Protein AF-A0A960IVS3-F1 (afdb_monomer)

Sequence (68 aa):
FGRLLVDALSRAQRDGLMSGPVLATILRTRLLDESLNDLAAEQDVTPQLLCHRRWRAEVRLRDLPLAG

Structure (mmCIF, N/CA/C/O backbone):
data_AF-A0A960IVS3-F1
#
_entry.id   AF-A0A960IVS3-F1
#
loop_
_atom_site.group_PDB
_atom_site.id
_atom_site.type_symbol
_atom_site.label_atom_id
_atom_site.label_alt_id
_atom_site.label_comp_id
_atom_site.label_asym_id
_atom_site.label_entity_id
_atom_site.label_seq_id
_atom_site.pdbx_PDB_ins_code
_atom_site.Cartn_x
_atom_site.Cartn_y
_atom_site.Cartn_z
_atom_site.occupancy
_atom_site.B_iso_or_equiv
_atom_site.auth_seq_id
_atom_site.auth_comp_id
_atom_site.auth_asym_id
_atom_site.auth_atom_id
_atom_site.pdbx_PDB_model_num
ATOM 1 N N . PHE A 1 1 ? 1.425 9.515 -15.648 1.00 53.97 1 PHE A N 1
ATOM 2 C CA . PHE A 1 1 ? 2.345 8.897 -14.669 1.00 53.97 1 PHE A CA 1
ATOM 3 C C . PHE A 1 1 ? 1.755 7.697 -13.911 1.00 53.97 1 PHE A C 1
ATOM 5 O O . PHE A 1 1 ? 2.505 6.769 -13.658 1.00 53.97 1 PHE A O 1
ATOM 12 N N . GLY A 1 2 ? 0.447 7.634 -13.604 1.00 60.97 2 GLY A N 1
ATOM 13 C CA . GLY A 1 2 ? -0.126 6.528 -12.804 1.00 60.97 2 GLY A CA 1
ATOM 14 C C . GLY A 1 2 ? -0.172 5.134 -13.459 1.00 60.97 2 GLY A C 1
ATOM 15 O O . GLY A 1 2 ? 0.078 4.149 -12.777 1.00 60.97 2 GLY A O 1
ATOM 16 N N . ARG A 1 3 ? -0.431 5.021 -14.773 1.00 66.38 3 ARG A N 1
ATOM 17 C CA . ARG A 1 3 ? -0.584 3.711 -15.455 1.00 66.38 3 ARG A CA 1
ATOM 18 C C . ARG A 1 3 ? 0.673 2.835 -15.401 1.00 66.38 3 ARG A C 1
ATOM 20 O O . ARG A 1 3 ? 0.588 1.683 -15.007 1.00 66.38 3 ARG A O 1
ATOM 27 N N . LEU A 1 4 ? 1.837 3.417 -15.701 1.00 71.56 4 LEU A N 1
ATOM 28 C CA . LEU A 1 4 ? 3.125 2.710 -15.662 1.00 71.56 4 LEU A CA 1
ATOM 29 C C . LEU A 1 4 ? 3.470 2.210 -14.252 1.00 71.56 4 LEU A C 1
ATOM 31 O O . LEU A 1 4 ? 4.046 1.137 -14.101 1.00 71.56 4 LEU A O 1
ATOM 35 N N . LEU A 1 5 ? 3.084 2.967 -13.219 1.00 72.00 5 LEU A N 1
ATOM 36 C CA . LEU A 1 5 ? 3.272 2.561 -11.830 1.00 72.00 5 LEU A CA 1
ATOM 37 C C . LEU A 1 5 ? 2.367 1.375 -11.471 1.00 72.00 5 LEU A C 1
A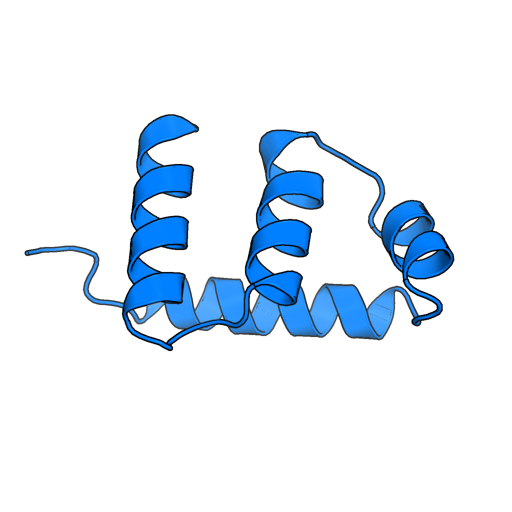TOM 39 O O . LEU A 1 5 ? 2.846 0.414 -10.881 1.00 72.00 5 LEU A O 1
ATOM 43 N N . VAL A 1 6 ? 1.088 1.408 -11.859 1.00 76.00 6 VAL A N 1
ATOM 44 C CA . VAL A 1 6 ? 0.142 0.300 -11.624 1.00 76.00 6 VAL A CA 1
ATOM 45 C C . VAL A 1 6 ? 0.599 -0.981 -12.323 1.00 76.00 6 VAL A C 1
ATOM 47 O O . VAL A 1 6 ? 0.555 -2.051 -11.715 1.00 76.00 6 VAL A O 1
ATOM 50 N N . ASP A 1 7 ? 1.081 -0.884 -13.562 1.00 79.25 7 ASP A N 1
ATOM 51 C CA . ASP A 1 7 ? 1.548 -2.044 -14.326 1.00 79.25 7 ASP A CA 1
ATOM 52 C C . ASP A 1 7 ? 2.822 -2.650 -13.719 1.00 79.25 7 ASP A C 1
ATOM 54 O O . ASP A 1 7 ? 2.901 -3.868 -13.536 1.00 79.25 7 ASP A O 1
ATOM 58 N N . ALA A 1 8 ? 3.792 -1.813 -13.326 1.00 74.38 8 ALA A N 1
ATOM 59 C CA . ALA A 1 8 ? 5.011 -2.253 -12.645 1.00 74.38 8 ALA A CA 1
ATOM 60 C C . ALA A 1 8 ? 4.707 -2.925 -11.297 1.00 74.38 8 ALA A C 1
ATOM 62 O O . ALA A 1 8 ? 5.242 -3.988 -10.986 1.00 74.38 8 ALA A O 1
ATOM 63 N N . LEU A 1 9 ? 3.794 -2.340 -10.523 1.00 78.31 9 LEU A N 1
ATOM 64 C CA . LEU A 1 9 ? 3.335 -2.875 -9.247 1.00 78.31 9 LEU A CA 1
ATOM 65 C C . LEU A 1 9 ? 2.600 -4.218 -9.406 1.00 78.31 9 LEU A C 1
ATOM 67 O O . LEU A 1 9 ? 2.869 -5.169 -8.671 1.00 78.31 9 LEU A O 1
ATOM 71 N N . SER A 1 10 ? 1.721 -4.325 -10.403 1.00 79.69 10 SER A N 1
ATOM 72 C CA . SER A 1 10 ? 0.991 -5.560 -10.717 1.00 79.69 10 SER A CA 1
ATOM 73 C C . SER A 1 10 ? 1.925 -6.664 -11.219 1.00 79.69 10 SER A C 1
ATOM 75 O O . SER A 1 10 ? 1.712 -7.845 -10.942 1.00 79.69 10 SER A O 1
ATOM 77 N N . ARG A 1 11 ? 2.984 -6.309 -11.957 1.00 81.69 11 ARG A N 1
ATOM 78 C CA . ARG A 1 11 ? 4.031 -7.253 -12.370 1.00 81.69 11 ARG A CA 1
ATOM 79 C C . ARG A 1 11 ? 4.855 -7.724 -11.171 1.00 81.69 11 ARG A C 1
ATOM 81 O O . ARG A 1 11 ? 4.965 -8.924 -10.968 1.00 81.69 11 ARG A O 1
ATOM 88 N N . ALA A 1 12 ? 5.291 -6.810 -10.306 1.00 77.50 12 ALA A N 1
ATOM 89 C CA . ALA A 1 12 ? 6.016 -7.149 -9.082 1.00 77.50 12 ALA A CA 1
ATOM 90 C C . ALA A 1 12 ? 5.202 -8.045 -8.126 1.00 77.50 12 ALA A C 1
ATOM 92 O O . ALA A 1 12 ? 5.769 -8.911 -7.463 1.00 77.50 12 ALA A O 1
ATOM 93 N N . GLN A 1 13 ? 3.876 -7.882 -8.067 1.00 83.19 13 GLN A N 1
ATOM 94 C CA . GLN A 1 13 ? 3.007 -8.805 -7.334 1.00 83.19 13 GLN A CA 1
ATOM 95 C C . GLN A 1 13 ? 2.979 -10.201 -7.980 1.00 83.19 13 GLN A C 1
ATOM 97 O O . GLN A 1 13 ? 3.117 -11.197 -7.272 1.00 83.19 13 GLN A O 1
ATOM 102 N N . ARG A 1 14 ? 2.811 -10.288 -9.309 1.00 83.06 14 ARG A N 1
ATOM 103 C CA . ARG A 1 14 ? 2.808 -11.569 -10.045 1.00 83.06 14 ARG A CA 1
ATOM 104 C C . ARG A 1 14 ? 4.131 -12.320 -9.918 1.00 83.06 14 ARG A C 1
ATOM 106 O O . ARG A 1 14 ? 4.114 -13.536 -9.773 1.00 83.06 14 ARG A O 1
ATOM 113 N N . ASP A 1 15 ? 5.239 -11.591 -9.893 1.00 83.12 15 ASP A N 1
ATOM 114 C CA . ASP A 1 15 ? 6.585 -12.144 -9.733 1.00 83.12 15 ASP A CA 1
ATOM 115 C C . ASP A 1 15 ? 6.899 -12.510 -8.263 1.00 83.12 15 ASP A C 1
ATOM 117 O O . ASP A 1 15 ? 8.006 -12.937 -7.941 1.00 83.12 15 ASP A O 1
ATOM 121 N N . GLY A 1 16 ? 5.936 -12.342 -7.344 1.00 81.19 16 GLY A N 1
ATOM 122 C CA . GLY A 1 16 ? 6.065 -12.708 -5.929 1.00 81.19 16 GLY A CA 1
ATOM 123 C C . GLY A 1 16 ? 6.913 -11.745 -5.092 1.00 81.19 16 GLY A C 1
ATOM 124 O O . GLY A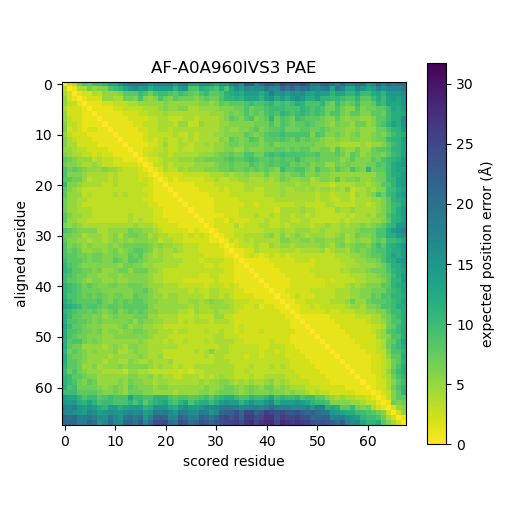 1 16 ? 7.219 -12.033 -3.936 1.00 81.19 16 GLY A O 1
ATOM 125 N N . LEU A 1 17 ? 7.278 -10.583 -5.638 1.00 79.62 17 LEU A N 1
ATOM 126 C CA . LEU A 1 17 ? 8.164 -9.606 -4.992 1.00 79.62 17 LEU A CA 1
ATOM 127 C C . LEU A 1 17 ? 7.442 -8.749 -3.942 1.00 79.62 17 LEU A C 1
ATOM 129 O O . LEU A 1 17 ? 8.076 -8.147 -3.067 1.00 79.62 17 LEU A O 1
ATOM 133 N N . MET A 1 18 ? 6.110 -8.705 -4.000 1.00 8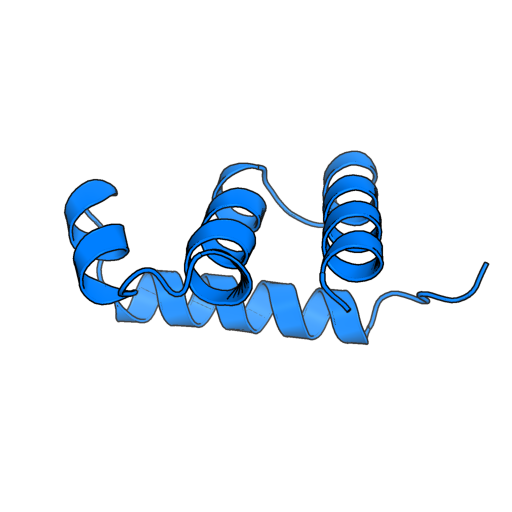1.06 18 MET A N 1
ATOM 134 C CA . MET A 1 18 ? 5.260 -8.100 -2.978 1.00 81.06 18 MET A CA 1
ATOM 135 C C . MET A 1 18 ? 3.937 -8.848 -2.822 1.00 81.06 18 MET A C 1
ATOM 137 O O . MET A 1 18 ? 3.425 -9.450 -3.763 1.00 81.06 18 MET A O 1
ATOM 141 N N . SER A 1 19 ? 3.352 -8.770 -1.628 1.00 81.69 19 SER A N 1
ATOM 142 C CA . SER A 1 19 ? 2.033 -9.337 -1.360 1.00 81.69 19 SER A CA 1
ATOM 143 C C . SER A 1 19 ? 0.910 -8.394 -1.808 1.00 81.69 19 SER A C 1
ATOM 145 O O . SER A 1 19 ? 1.077 -7.173 -1.831 1.00 81.69 19 SER A O 1
ATOM 147 N N . GLY A 1 20 ? -0.264 -8.955 -2.112 1.00 81.88 20 GLY A N 1
ATOM 148 C CA . GLY A 1 20 ? -1.464 -8.187 -2.477 1.00 81.88 20 GLY A CA 1
ATOM 149 C C . GLY A 1 20 ? -1.844 -7.075 -1.480 1.00 81.88 20 GLY A C 1
ATOM 150 O O . GLY A 1 20 ? -2.137 -5.965 -1.917 1.00 81.88 20 GLY A O 1
ATOM 151 N N . PRO A 1 21 ? -1.764 -7.294 -0.152 1.00 82.44 21 PRO A N 1
ATOM 152 C CA . PRO A 1 21 ? -2.012 -6.233 0.827 1.00 82.44 21 PRO A CA 1
ATOM 153 C C . PRO A 1 21 ? -1.034 -5.057 0.717 1.00 82.44 21 PRO A C 1
ATOM 155 O O . PRO A 1 21 ? -1.433 -3.904 0.832 1.00 82.44 21 PRO A O 1
ATOM 158 N N . VAL A 1 22 ? 0.246 -5.329 0.448 1.00 82.62 22 VAL A N 1
ATOM 159 C CA . VAL A 1 22 ? 1.271 -4.286 0.281 1.00 82.62 22 VAL A CA 1
ATOM 160 C C . VAL A 1 22 ? 1.039 -3.493 -1.005 1.00 82.62 22 VAL A C 1
ATOM 162 O O . VAL A 1 22 ? 1.151 -2.267 -0.994 1.00 82.62 22 VAL A O 1
ATOM 165 N N . LEU A 1 23 ? 0.657 -4.179 -2.086 1.00 84.12 23 LEU A N 1
ATOM 166 C CA . LEU A 1 23 ? 0.225 -3.544 -3.328 1.00 84.12 23 LEU A CA 1
ATOM 167 C C . LEU A 1 23 ? -0.953 -2.591 -3.073 1.00 84.12 23 LEU A C 1
ATOM 169 O O . LEU A 1 23 ? -0.888 -1.422 -3.447 1.00 84.12 23 LEU A O 1
ATOM 173 N N . ALA A 1 24 ? -1.993 -3.066 -2.384 1.00 84.94 24 ALA A N 1
ATOM 174 C CA . ALA A 1 24 ? -3.166 -2.263 -2.051 1.00 84.94 24 ALA A CA 1
ATOM 175 C C . ALA A 1 24 ? -2.799 -1.020 -1.222 1.00 84.94 24 ALA A C 1
ATOM 177 O O . ALA A 1 24 ? -3.266 0.074 -1.530 1.00 84.94 24 ALA A O 1
ATOM 178 N N . THR A 1 25 ? -1.905 -1.150 -0.235 1.00 87.19 25 THR A N 1
ATOM 179 C CA . THR A 1 25 ? -1.398 -0.006 0.542 1.00 87.19 25 THR A CA 1
ATOM 180 C C . THR A 1 25 ? -0.703 1.034 -0.339 1.00 87.19 25 THR A C 1
ATOM 182 O O . THR A 1 25 ? -0.918 2.232 -0.152 1.00 87.19 25 THR A O 1
ATOM 185 N N . ILE A 1 26 ? 0.119 0.618 -1.308 1.00 84.31 26 ILE A N 1
ATOM 186 C CA . ILE A 1 26 ? 0.783 1.561 -2.221 1.00 84.31 26 ILE A CA 1
ATOM 187 C C . ILE A 1 26 ? -0.247 2.256 -3.108 1.00 84.31 26 ILE A C 1
ATOM 189 O O . ILE A 1 26 ? -0.227 3.479 -3.199 1.00 84.31 26 ILE A O 1
ATOM 193 N N . LEU A 1 27 ? -1.162 1.509 -3.729 1.00 84.88 27 LEU A N 1
ATOM 194 C CA . LEU A 1 27 ? -2.178 2.082 -4.615 1.00 84.88 27 LEU A CA 1
ATOM 195 C C . LEU A 1 27 ? -3.049 3.103 -3.866 1.00 84.88 27 LEU A C 1
ATOM 197 O O . LEU A 1 27 ? -3.182 4.238 -4.321 1.00 84.88 27 LEU A O 1
ATOM 201 N N . ARG A 1 28 ? -3.560 2.746 -2.683 1.00 86.00 28 ARG A N 1
ATOM 202 C CA . ARG A 1 28 ? -4.418 3.626 -1.875 1.00 86.00 28 ARG A CA 1
ATOM 203 C C . ARG A 1 28 ? -3.677 4.877 -1.398 1.00 86.00 28 ARG A C 1
ATOM 205 O O . ARG A 1 28 ? -4.164 5.983 -1.579 1.00 86.00 28 ARG A O 1
ATOM 212 N N . THR A 1 29 ? -2.447 4.737 -0.900 1.00 85.19 29 THR A N 1
ATOM 213 C CA . THR A 1 29 ? -1.704 5.887 -0.342 1.00 85.19 29 THR A CA 1
ATOM 214 C C . THR A 1 29 ? -0.947 6.736 -1.370 1.00 85.19 29 THR A C 1
ATOM 216 O O . THR A 1 29 ? -0.531 7.839 -1.035 1.00 85.19 29 THR A O 1
ATOM 219 N N . ARG A 1 30 ? -0.694 6.247 -2.596 1.00 82.31 30 ARG A N 1
ATOM 220 C CA . ARG A 1 30 ? 0.038 7.001 -3.642 1.00 82.31 30 ARG A CA 1
ATOM 221 C C . ARG A 1 30 ? -0.808 7.426 -4.829 1.00 82.31 30 ARG A C 1
ATOM 223 O O . ARG A 1 30 ? -0.478 8.436 -5.442 1.00 82.31 30 ARG A O 1
ATOM 230 N N . LEU A 1 31 ? -1.816 6.642 -5.207 1.00 80.81 31 LEU A N 1
ATOM 231 C CA . LEU A 1 31 ? -2.665 6.955 -6.361 1.00 80.81 31 LEU A CA 1
ATOM 232 C C . LEU A 1 31 ? -3.999 7.559 -5.945 1.00 80.81 31 LEU A C 1
ATOM 234 O O . LEU A 1 31 ? -4.512 8.402 -6.672 1.00 80.81 31 LEU A O 1
ATOM 238 N N . LEU A 1 32 ? -4.545 7.126 -4.806 1.00 82.94 32 LEU A N 1
ATOM 239 C CA . LEU A 1 32 ? -5.809 7.641 -4.272 1.00 82.94 32 LEU A CA 1
ATOM 240 C C . LEU A 1 32 ? -5.609 8.705 -3.182 1.00 82.94 32 LEU A C 1
ATOM 242 O O . LEU A 1 32 ? -6.590 9.252 -2.697 1.00 82.94 32 LEU A O 1
ATOM 246 N N . ASP A 1 33 ? -4.351 8.996 -2.829 1.00 84.31 33 ASP A N 1
ATOM 247 C CA . ASP A 1 33 ? -3.951 9.957 -1.789 1.00 84.31 33 ASP A CA 1
ATOM 248 C C . ASP A 1 33 ? -4.652 9.720 -0.436 1.00 84.31 33 ASP A C 1
AT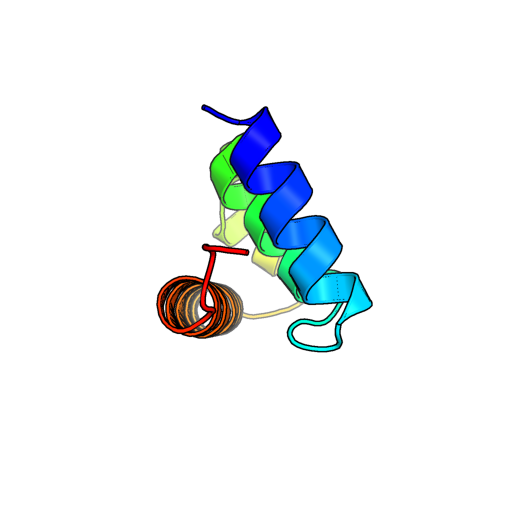OM 250 O O . ASP A 1 33 ? -4.879 10.636 0.351 1.00 84.31 33 ASP A O 1
ATOM 254 N N . GLU A 1 34 ? -5.010 8.462 -0.155 1.00 88.94 34 GLU A N 1
ATOM 255 C CA . GLU A 1 34 ? -5.657 8.101 1.099 1.00 88.94 34 GLU A CA 1
ATOM 256 C C . GLU A 1 34 ? -4.692 8.254 2.279 1.00 88.94 34 GLU A C 1
ATOM 258 O O . GLU A 1 34 ? -3.506 7.897 2.216 1.00 88.94 34 GLU A O 1
ATOM 263 N N . SER A 1 35 ? -5.239 8.736 3.395 1.00 88.81 35 SER A N 1
ATOM 264 C CA . SER A 1 35 ? -4.527 8.882 4.660 1.00 88.81 35 SER A CA 1
ATOM 265 C C . SER A 1 35 ? -3.982 7.539 5.139 1.00 88.81 35 SER A C 1
ATOM 267 O O . SER A 1 35 ? -4.696 6.550 5.307 1.00 88.81 35 SER A O 1
ATOM 269 N N . LEU A 1 36 ? -2.685 7.529 5.435 1.00 87.00 36 LEU A N 1
ATOM 270 C CA . LEU A 1 36 ? -1.990 6.361 5.971 1.00 87.00 36 LEU A CA 1
ATOM 271 C C . LEU A 1 36 ? -2.502 5.988 7.374 1.00 87.00 36 LEU A C 1
ATOM 273 O O . LEU A 1 36 ? -2.454 4.818 7.744 1.00 87.00 36 LEU A O 1
ATOM 277 N N . ASN A 1 37 ? -3.008 6.969 8.131 1.00 88.12 37 ASN A N 1
ATOM 278 C CA . ASN A 1 37 ? -3.613 6.747 9.445 1.00 88.12 37 ASN A CA 1
ATOM 279 C C . ASN A 1 37 ? -4.986 6.082 9.328 1.00 88.12 37 ASN A C 1
ATOM 281 O O . ASN A 1 37 ? -5.267 5.144 10.068 1.00 88.12 37 ASN A O 1
ATOM 285 N N . ASP A 1 38 ? -5.804 6.522 8.374 1.00 89.44 38 ASP A N 1
ATOM 286 C CA . ASP A 1 38 ? -7.149 5.973 8.178 1.00 89.44 38 ASP A CA 1
ATOM 287 C C . ASP A 1 38 ? -7.043 4.535 7.664 1.00 89.44 38 ASP A C 1
ATOM 289 O O . ASP A 1 38 ? -7.706 3.628 8.162 1.00 89.44 38 ASP A O 1
ATOM 293 N N . LEU A 1 39 ? -6.097 4.299 6.751 1.00 89.25 39 LEU A N 1
ATOM 294 C CA . LEU A 1 39 ? -5.783 2.970 6.241 1.00 89.25 39 LEU A CA 1
ATOM 295 C C . LEU A 1 39 ? -5.238 2.031 7.330 1.00 89.25 39 LEU A C 1
ATOM 297 O O . LEU A 1 39 ? -5.512 0.832 7.316 1.00 89.25 39 LEU A O 1
ATOM 301 N N . ALA A 1 40 ? -4.445 2.564 8.261 1.00 89.00 40 ALA A N 1
ATOM 302 C CA . ALA A 1 40 ? -3.936 1.817 9.407 1.00 89.00 40 ALA A CA 1
ATOM 303 C C . ALA A 1 40 ? -5.069 1.403 10.350 1.00 89.00 40 ALA A C 1
ATOM 305 O O . ALA A 1 40 ? -5.125 0.240 10.747 1.00 89.00 40 ALA A O 1
ATOM 306 N N . ALA A 1 41 ? -5.994 2.322 10.636 1.00 88.81 41 ALA A N 1
ATOM 307 C CA . ALA A 1 41 ? -7.175 2.046 11.445 1.00 88.81 41 ALA A CA 1
ATOM 308 C C . ALA A 1 41 ? -8.096 1.000 10.791 1.00 88.81 41 ALA A C 1
ATOM 310 O O . ALA A 1 41 ? -8.549 0.085 11.468 1.00 88.81 41 ALA A O 1
ATOM 311 N N . GLU A 1 42 ? -8.321 1.080 9.474 1.00 89.31 42 GLU A N 1
ATOM 312 C CA . GLU A 1 42 ? -9.126 0.096 8.731 1.00 89.31 42 GLU A CA 1
ATOM 313 C C . GLU A 1 42 ? -8.515 -1.314 8.764 1.00 89.31 42 GLU A C 1
ATOM 315 O O . GLU A 1 42 ? -9.232 -2.310 8.823 1.00 89.31 42 GLU A O 1
ATOM 320 N N . GLN A 1 43 ? -7.183 -1.406 8.729 1.00 84.31 43 GLN A N 1
ATOM 321 C CA . GLN A 1 43 ? -6.454 -2.676 8.721 1.00 84.31 43 GLN A CA 1
ATOM 322 C C . GLN A 1 43 ? -6.095 -3.193 10.124 1.00 84.31 43 GLN A C 1
ATOM 324 O O . GLN A 1 43 ? -5.385 -4.194 10.214 1.00 84.31 43 GLN A O 1
ATOM 329 N N . ASP A 1 44 ? -6.550 -2.523 11.189 1.00 89.38 44 ASP A N 1
ATOM 330 C CA . ASP A 1 44 ? -6.219 -2.821 12.593 1.00 89.38 44 ASP A CA 1
ATOM 331 C C . ASP A 1 44 ? -4.701 -2.961 12.837 1.00 89.38 44 ASP A C 1
ATOM 333 O O . ASP A 1 44 ? -4.193 -3.891 13.466 1.00 89.38 44 ASP A O 1
ATOM 337 N N . VAL A 1 45 ? -3.928 -2.037 12.263 1.00 88.44 45 VAL A N 1
ATOM 338 C CA .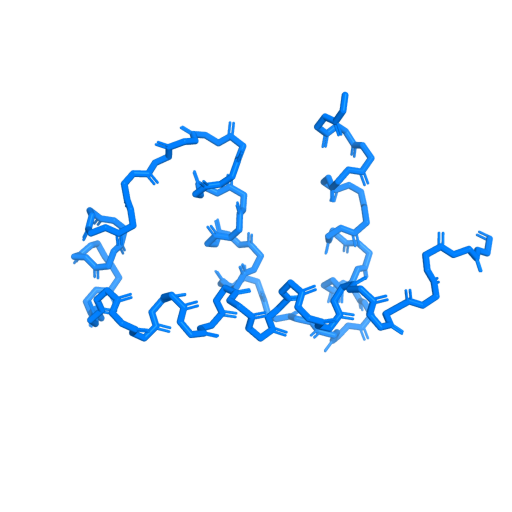 VAL A 1 45 ? -2.466 -1.986 12.390 1.00 88.44 45 VAL A CA 1
ATOM 339 C C . VAL A 1 45 ? -2.006 -0.587 12.761 1.00 88.44 45 VAL A C 1
ATOM 341 O O . VAL A 1 45 ? -2.714 0.398 12.590 1.00 88.44 45 VAL A O 1
ATOM 344 N N . THR A 1 46 ? -0.768 -0.462 13.237 1.00 90.25 46 THR A N 1
ATOM 345 C CA . THR A 1 46 ? -0.206 0.861 13.512 1.00 90.25 46 THR A CA 1
ATOM 346 C C . THR A 1 46 ? 0.202 1.577 12.216 1.00 90.25 46 THR A C 1
ATOM 348 O O . THR A 1 46 ? 0.725 0.942 11.287 1.00 90.25 46 THR A O 1
ATOM 351 N N . PRO A 1 47 ? 0.070 2.915 12.145 1.00 88.81 47 PRO A N 1
ATOM 352 C CA . PRO A 1 47 ? 0.550 3.694 11.003 1.00 88.81 47 PRO A CA 1
ATOM 353 C C . PRO A 1 47 ? 2.045 3.498 10.726 1.00 88.81 47 PRO A C 1
ATOM 355 O O . PRO A 1 47 ? 2.463 3.461 9.567 1.00 88.81 47 PRO A O 1
ATOM 358 N N . GLN A 1 48 ? 2.866 3.300 11.770 1.00 90.75 48 GLN A N 1
ATOM 359 C CA . GLN A 1 48 ? 4.294 3.018 11.588 1.00 90.75 48 GLN A CA 1
ATOM 360 C C . GLN A 1 48 ? 4.525 1.702 10.835 1.00 90.75 48 GLN A C 1
ATOM 362 O O . GLN A 1 48 ? 5.414 1.632 9.984 1.00 90.75 48 GLN A O 1
ATOM 367 N N . LEU A 1 49 ? 3.717 0.669 11.102 1.00 87.19 49 LEU A N 1
ATOM 368 C CA . LEU A 1 49 ? 3.834 -0.615 10.416 1.00 87.19 49 LEU A CA 1
ATOM 369 C C . LEU A 1 49 ? 3.501 -0.487 8.925 1.00 87.19 49 LEU A C 1
ATOM 371 O O . LEU A 1 49 ? 4.238 -1.021 8.092 1.00 87.19 49 LEU A O 1
ATOM 375 N N . LEU A 1 50 ? 2.439 0.244 8.568 1.00 87.56 50 LEU A N 1
ATOM 376 C CA . LEU A 1 50 ? 2.113 0.513 7.163 1.00 87.56 50 LEU A CA 1
ATOM 377 C C . LEU A 1 50 ? 3.176 1.370 6.476 1.00 87.56 50 LEU A C 1
ATOM 379 O O . LEU A 1 50 ? 3.558 1.063 5.347 1.00 87.56 50 LEU A O 1
ATOM 383 N N . CYS A 1 51 ? 3.707 2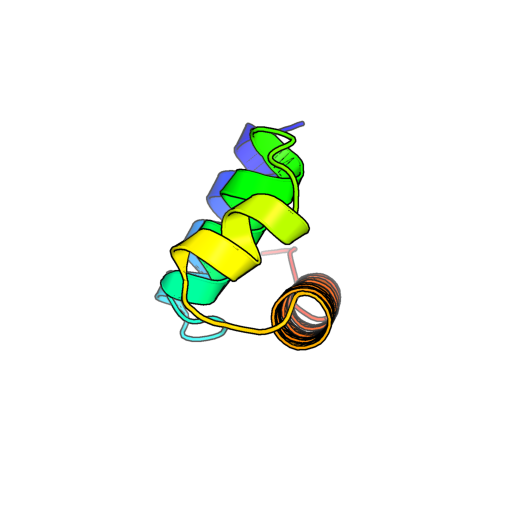.385 7.159 1.00 88.19 51 CYS A N 1
ATOM 384 C CA . CYS A 1 51 ? 4.791 3.211 6.634 1.00 88.19 51 CYS A CA 1
ATOM 385 C C . CYS A 1 51 ? 6.033 2.360 6.321 1.00 88.19 51 CYS A C 1
ATOM 387 O O . CYS A 1 51 ? 6.588 2.441 5.225 1.00 88.19 51 CYS A O 1
ATOM 389 N N . HIS A 1 52 ? 6.409 1.458 7.233 1.00 89.25 52 HIS A N 1
ATOM 390 C CA . HIS A 1 52 ? 7.541 0.549 7.044 1.00 89.25 52 HIS A CA 1
ATOM 391 C C . HIS A 1 52 ? 7.314 -0.463 5.918 1.00 89.25 52 HIS A C 1
ATOM 393 O O . HIS A 1 52 ? 8.211 -0.716 5.111 1.00 89.25 52 HIS A O 1
ATOM 399 N N . ARG A 1 53 ? 6.105 -1.034 5.827 1.00 85.31 53 ARG A N 1
ATOM 400 C CA . ARG A 1 53 ? 5.715 -1.931 4.726 1.00 85.31 53 ARG A CA 1
ATOM 401 C C . ARG A 1 53 ? 5.793 -1.214 3.380 1.00 85.31 53 ARG A C 1
ATOM 403 O O . ARG A 1 53 ? 6.371 -1.769 2.445 1.00 85.31 53 ARG A O 1
ATOM 410 N N . ARG A 1 54 ? 5.272 0.016 3.306 1.00 86.12 54 ARG A N 1
ATOM 411 C CA . ARG A 1 54 ? 5.323 0.862 2.109 1.00 86.12 54 ARG A CA 1
ATOM 412 C C . ARG A 1 54 ? 6.763 1.161 1.713 1.00 86.12 54 ARG A C 1
ATOM 414 O O . ARG A 1 54 ? 7.137 0.881 0.582 1.00 86.12 54 ARG A O 1
ATOM 421 N N . TRP A 1 55 ? 7.585 1.630 2.651 1.00 86.25 55 TRP A N 1
ATOM 422 C CA . TRP A 1 55 ? 9.000 1.914 2.409 1.00 86.25 55 TRP A CA 1
ATOM 423 C C . TRP A 1 55 ? 9.752 0.694 1.872 1.00 86.25 55 TRP A C 1
ATOM 425 O O . TRP A 1 55 ? 10.408 0.779 0.838 1.00 86.25 55 TRP A O 1
ATOM 435 N N . ARG A 1 56 ? 9.623 -0.474 2.521 1.00 85.00 56 ARG A N 1
ATOM 436 C CA . ARG A 1 56 ? 10.287 -1.703 2.053 1.00 85.00 56 ARG A CA 1
ATOM 437 C C . ARG A 1 56 ? 9.870 -2.088 0.637 1.00 85.00 56 ARG A C 1
ATOM 439 O O . ARG A 1 56 ? 10.694 -2.582 -0.124 1.00 85.00 56 ARG A O 1
ATOM 446 N N . ALA A 1 57 ? 8.601 -1.903 0.299 1.00 80.94 57 ALA A N 1
ATOM 447 C CA . ALA A 1 57 ? 8.098 -2.208 -1.030 1.00 80.94 57 ALA A CA 1
ATOM 448 C C . ALA A 1 57 ? 8.591 -1.203 -2.080 1.00 80.94 57 ALA A C 1
ATOM 450 O O . ALA A 1 57 ? 9.008 -1.620 -3.154 1.00 80.94 57 ALA A O 1
ATOM 451 N N . GLU A 1 58 ? 8.632 0.091 -1.755 1.00 81.19 58 GLU A N 1
ATOM 452 C CA . GLU A 1 58 ? 9.216 1.126 -2.616 1.00 81.19 58 GLU A CA 1
ATOM 453 C C . GLU A 1 58 ? 10.718 0.907 -2.848 1.00 81.19 58 GLU A C 1
ATOM 455 O O . GLU A 1 58 ? 11.187 1.071 -3.970 1.00 81.19 58 GLU A O 1
ATOM 460 N N . VAL A 1 59 ? 11.469 0.485 -1.825 1.00 83.25 59 VAL A N 1
ATOM 461 C CA . VAL A 1 59 ? 12.886 0.111 -1.969 1.00 83.25 59 VAL A CA 1
ATOM 462 C C . VAL A 1 59 ? 13.033 -1.085 -2.911 1.00 83.25 59 VAL A C 1
ATOM 464 O O . VAL A 1 59 ? 13.748 -0.986 -3.901 1.00 83.25 59 VAL A O 1
ATOM 467 N N . ARG A 1 60 ? 12.272 -2.169 -2.699 1.00 77.00 60 ARG A N 1
ATOM 468 C CA . ARG A 1 60 ? 12.290 -3.334 -3.607 1.00 77.00 60 ARG A CA 1
ATOM 469 C C . ARG A 1 60 ? 11.915 -2.980 -5.045 1.00 77.00 60 ARG A C 1
ATOM 471 O O . ARG A 1 60 ? 12.446 -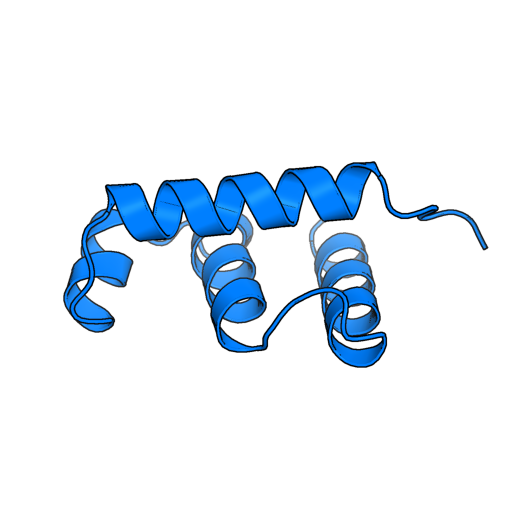3.577 -5.970 1.00 77.00 60 ARG A O 1
ATOM 478 N N . LEU A 1 61 ? 11.007 -2.025 -5.237 1.00 74.44 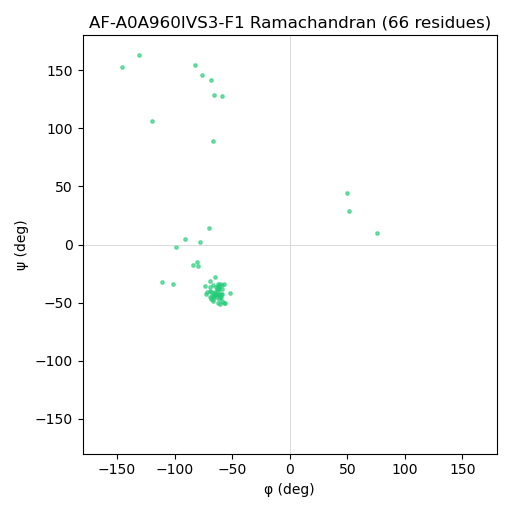61 LEU A N 1
ATOM 479 C CA . LEU A 1 61 ? 10.626 -1.518 -6.557 1.00 74.44 61 LEU A CA 1
ATOM 480 C C . LEU A 1 61 ? 11.731 -0.714 -7.238 1.00 74.44 61 LEU A C 1
ATOM 482 O O . LEU A 1 61 ? 11.803 -0.731 -8.461 1.00 74.44 61 LEU A O 1
ATOM 486 N N . ARG A 1 62 ? 12.573 -0.011 -6.475 1.00 75.88 62 ARG A N 1
ATOM 487 C CA . ARG A 1 62 ? 13.754 0.672 -7.022 1.00 75.88 62 ARG A CA 1
ATOM 488 C C . ARG A 1 62 ? 14.858 -0.308 -7.400 1.00 75.88 62 ARG A C 1
ATOM 490 O O . ARG A 1 62 ? 15.545 -0.069 -8.384 1.00 75.88 62 ARG A O 1
ATOM 497 N N . ASP A 1 63 ? 15.002 -1.381 -6.629 1.00 71.56 63 ASP A N 1
ATOM 498 C CA . ASP A 1 63 ? 16.017 -2.417 -6.858 1.00 71.56 63 ASP A CA 1
ATOM 499 C C . ASP A 1 63 ? 15.604 -3.420 -7.945 1.00 71.56 63 ASP A C 1
ATOM 501 O O . ASP A 1 63 ? 16.422 -4.184 -8.458 1.00 71.56 63 ASP A O 1
ATOM 505 N N . LEU A 1 64 ? 14.322 -3.423 -8.309 1.00 65.62 64 LEU A N 1
ATOM 506 C CA . LEU A 1 64 ? 13.807 -4.168 -9.443 1.00 65.62 64 LEU A CA 1
ATOM 507 C C . LEU A 1 64 ? 14.398 -3.594 -10.736 1.00 65.62 64 LEU A C 1
ATOM 509 O O . LEU A 1 64 ? 14.281 -2.387 -10.968 1.00 65.62 64 LEU A O 1
ATOM 513 N N . PRO A 1 65 ? 14.976 -4.425 -11.623 1.00 58.91 65 PRO A N 1
ATOM 514 C CA . PRO A 1 65 ? 15.312 -3.980 -12.962 1.00 58.91 65 PRO A CA 1
ATOM 515 C C . PRO A 1 65 ? 13.996 -3.701 -13.696 1.00 58.91 65 PRO A C 1
ATOM 517 O O . PRO A 1 65 ? 13.426 -4.567 -14.350 1.00 58.91 65 PRO A O 1
ATOM 520 N N . LEU A 1 66 ? 13.490 -2.470 -13.587 1.00 56.88 66 LEU A N 1
ATOM 521 C CA . LEU A 1 66 ? 12.315 -1.991 -14.323 1.00 56.88 66 LEU A CA 1
ATOM 522 C C . LEU A 1 66 ? 12.601 -1.819 -15.831 1.00 56.88 66 LEU A C 1
ATOM 524 O O . LEU A 1 66 ? 11.813 -1.206 -16.545 1.00 56.88 66 LEU A O 1
ATOM 528 N N . ALA A 1 67 ? 13.710 -2.377 -16.320 1.00 41.78 67 ALA A N 1
ATOM 529 C CA . ALA 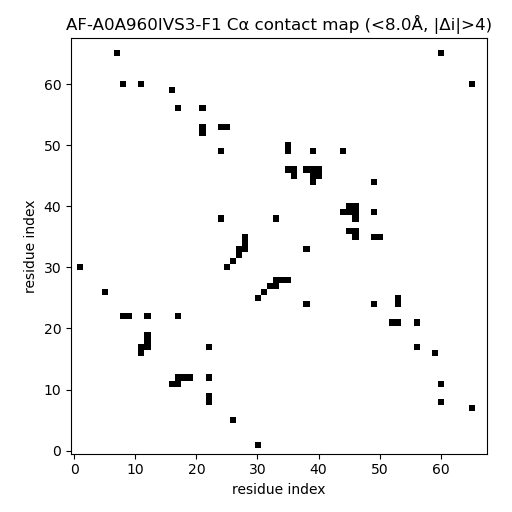A 1 67 ? 14.106 -2.420 -17.713 1.00 41.78 67 ALA A CA 1
ATOM 530 C C . ALA A 1 67 ? 14.226 -3.882 -18.165 1.00 41.78 67 ALA A C 1
ATOM 532 O O . ALA A 1 67 ? 15.172 -4.589 -17.817 1.00 41.78 67 ALA A O 1
ATOM 533 N N . GLY A 1 68 ? 13.236 -4.292 -18.948 1.00 37.56 68 GLY A N 1
ATOM 534 C CA . GLY A 1 68 ? 13.226 -5.450 -19.828 1.00 37.56 68 GLY A CA 1
ATOM 535 C C . GLY A 1 68 ? 12.197 -5.168 -20.901 1.00 37.56 68 GLY A C 1
ATOM 536 O O . GLY A 1 68 ? 11.007 -5.094 -20.513 1.00 37.56 68 GLY A O 1
#

Secondary structure (DSSP, 8-state):
-HHHHHHHHHHHHHTTSS-HHHHHHHHHHHTS---HHHHHHHTTS-HHHHHHHHHHHHHHHHHS----

Mean predicted aligned error: 5.98 Å

Radius of gyration: 11.94 Å; Cα contacts (8 Å, |Δi|>4): 45; chains: 1; bounding box: 25×23×33 Å

Solvent-accessible surface area (backbone atoms only — not comparable to full-atom values): 4021 Å² total; per-residue (Å²): 122,66,67,66,52,53,53,53,50,54,47,38,38,75,73,66,77,42,53,71,70,59,51,50,51,45,47,40,47,68,74,66,65,42,56,59,58,60,53,14,60,76,66,78,45,56,43,67,57,53,53,51,53,46,51,56,50,55,51,52,58,67,72,40,78,89,74,131

Foldseek 3Di:
DPPLVLVLLVVCCVVVVDDPVLSVLCCCCPVVVDDLCVVCVVVVHDSVVNVVSNVVSVVSSVVPPSDD

Nearest PDB structures (foldseek):
  6dvb-assembly1_F  TM=7.524E-01  e=3.503E-02  Mycobacterium tuberculosis H37Rv
  8x6g-assembly1_H  TM=8.677E-01  e=6.516E-01  Staphylococcus aureus
  5clv-assembly2_E  TM=7.745E-01  e=6.516E-01  Escherichia coli
  5clv-assembly4_M  TM=7.702E-01  e=9.812E-01  Escherichia coli
  5cm3-assembly1_B  TM=7.450E-01  e=8.729E-01  Escherichia coli

pLDDT: mean 80.13, std 10.74, range [37.56, 90.75]